Protein AF-A0A8D8D3J1-F1 (afdb_monomer_lite)

Foldseek 3Di:
DDDPDPVRVVLVVCLVVDDWDAAPVPRDTDSDPVVSVVCCVPPVVVPPDPVRQVVQWDADPVPRDTDGHDVRVVLVVCVVVVVFPAAAPDPPPRDGHSDPVVNVQVNCVVVVVAPDAAPPDRDGGNDPVVNVVCCCPPPPPDDPDPDDDD

Structure (mmCIF, N/CA/C/O backbone):
data_AF-A0A8D8D3J1-F1
#
_entry.id   AF-A0A8D8D3J1-F1
#
loop_
_atom_site.group_PDB
_atom_site.id
_atom_site.type_symbol
_atom_site.label_atom_id
_atom_site.label_alt_id
_atom_site.label_comp_id
_atom_site.label_asym_id
_atom_site.label_entity_id
_atom_site.label_seq_id
_atom_site.pdbx_PDB_ins_code
_atom_site.Cartn_x
_atom_site.Cartn_y
_atom_site.Cartn_z
_atom_site.occupancy
_atom_site.B_iso_or_equiv
_atom_site.auth_seq_id
_atom_site.auth_comp_id
_atom_site.auth_asym_id
_atom_site.auth_atom_id
_atom_site.pdbx_PDB_model_num
ATOM 1 N N . GLN A 1 1 ? 0.619 27.503 -5.430 1.00 55.12 1 GLN A N 1
ATOM 2 C CA . GLN A 1 1 ? -0.520 26.593 -5.711 1.00 55.12 1 GLN A CA 1
ATOM 3 C C . GLN A 1 1 ? -1.687 27.420 -6.242 1.00 55.12 1 GLN A C 1
ATOM 5 O O . GLN A 1 1 ? -1.947 28.472 -5.673 1.00 55.12 1 GLN A O 1
ATOM 10 N N . LEU A 1 2 ? -2.360 26.969 -7.309 1.00 59.22 2 LEU A N 1
ATOM 11 C CA . LEU A 1 2 ? -3.582 27.594 -7.842 1.00 59.22 2 LEU A CA 1
ATOM 12 C C . LEU A 1 2 ? -4.813 26.981 -7.153 1.00 59.22 2 LEU A C 1
ATOM 14 O O . LEU A 1 2 ? -4.929 25.757 -7.086 1.00 59.22 2 LEU A O 1
ATOM 18 N N . PHE A 1 3 ? -5.721 27.812 -6.633 1.00 76.25 3 PHE A N 1
ATOM 19 C CA . PHE A 1 3 ? -6.913 27.361 -5.905 1.00 76.25 3 PHE A CA 1
ATOM 20 C C . PHE A 1 3 ? -8.184 27.693 -6.678 1.00 76.25 3 PHE A C 1
ATOM 22 O O . PHE A 1 3 ? -8.379 28.824 -7.104 1.00 76.25 3 PHE A O 1
ATOM 29 N N . LYS A 1 4 ? -9.075 26.702 -6.802 1.00 78.06 4 LYS A N 1
ATOM 30 C CA . LYS A 1 4 ? -10.344 26.813 -7.542 1.00 78.06 4 LYS A CA 1
ATOM 31 C C . LYS A 1 4 ? -11.436 27.607 -6.809 1.00 78.06 4 LYS A C 1
ATOM 33 O O . LYS A 1 4 ? -12.504 27.814 -7.363 1.00 78.06 4 LYS A O 1
ATOM 38 N N . SER A 1 5 ? -11.213 27.997 -5.551 1.00 85.88 5 SER A N 1
ATOM 39 C CA . SER A 1 5 ? -12.142 28.849 -4.800 1.00 85.88 5 SER A CA 1
ATOM 40 C C . SER A 1 5 ? -11.437 29.595 -3.668 1.00 85.88 5 SER A C 1
ATOM 42 O O . SER A 1 5 ? -10.435 29.116 -3.124 1.00 85.88 5 SER A O 1
ATOM 44 N N . GLN A 1 6 ? -11.991 30.744 -3.270 1.00 77.31 6 GLN A N 1
ATOM 45 C CA . GLN A 1 6 ? -11.471 31.519 -2.140 1.00 77.31 6 GLN A CA 1
ATOM 46 C C . GLN A 1 6 ? -11.544 30.753 -0.812 1.00 77.31 6 GLN A C 1
ATOM 48 O O . GLN A 1 6 ? -10.614 30.844 -0.017 1.00 77.31 6 GLN A O 1
ATOM 53 N N . GLN A 1 7 ? -12.574 29.929 -0.585 1.00 80.94 7 GLN A N 1
ATOM 54 C CA . GLN A 1 7 ? -12.636 29.050 0.593 1.00 80.94 7 GLN A CA 1
ATOM 55 C C . GLN A 1 7 ? -11.488 28.033 0.621 1.00 80.94 7 GLN A C 1
ATOM 57 O O . GLN A 1 7 ? -10.907 27.783 1.675 1.00 80.94 7 GLN A O 1
ATOM 62 N N . ASN A 1 8 ? -11.116 27.469 -0.533 1.00 78.06 8 ASN A N 1
ATOM 63 C CA . ASN A 1 8 ? -9.993 26.538 -0.617 1.00 78.06 8 ASN A CA 1
ATOM 64 C C . ASN A 1 8 ? -8.653 27.226 -0.340 1.00 78.06 8 ASN A C 1
ATOM 66 O O . ASN A 1 8 ? -7.809 26.644 0.340 1.00 78.06 8 ASN A O 1
ATOM 70 N N . LEU A 1 9 ? -8.479 28.461 -0.817 1.00 77.38 9 LEU A N 1
ATOM 71 C CA . LEU A 1 9 ? -7.307 29.281 -0.512 1.00 77.38 9 LEU A CA 1
ATOM 72 C C . LEU A 1 9 ? -7.265 29.681 0.971 1.00 77.38 9 LEU A C 1
ATOM 74 O O . LEU A 1 9 ? -6.204 29.600 1.584 1.00 77.38 9 LEU A O 1
ATOM 78 N N . LYS A 1 10 ? -8.405 30.061 1.560 1.00 74.94 10 LYS A N 1
ATOM 79 C CA . LYS A 1 10 ? -8.519 30.406 2.985 1.00 74.94 10 LYS A CA 1
ATOM 80 C C . LYS A 1 10 ? -8.142 29.214 3.868 1.00 74.94 10 LYS A C 1
ATOM 82 O O . LYS A 1 10 ? -7.216 29.326 4.663 1.00 74.94 10 LYS A O 1
ATOM 87 N N . ARG A 1 11 ? -8.735 28.041 3.616 1.00 69.94 11 ARG A N 1
ATOM 88 C CA . ARG A 1 11 ? -8.377 26.779 4.286 1.00 69.94 11 ARG A CA 1
ATOM 89 C C . ARG A 1 11 ? -6.907 26.408 4.087 1.00 69.94 11 ARG A C 1
ATOM 91 O O . ARG A 1 11 ? -6.277 25.910 5.009 1.00 69.94 11 ARG A O 1
ATOM 98 N N . HIS A 1 12 ? -6.344 26.627 2.897 1.00 73.31 12 HIS A N 1
ATOM 99 C CA . HIS A 1 12 ? -4.920 26.383 2.653 1.00 73.31 12 HIS A CA 1
ATOM 100 C C . HIS A 1 12 ? -4.019 27.321 3.463 1.00 73.31 12 HIS A C 1
ATOM 102 O O . HIS A 1 12 ? -3.020 26.868 4.012 1.00 73.31 12 HIS A O 1
ATOM 108 N N . ARG A 1 13 ? -4.361 28.612 3.553 1.00 64.12 13 ARG A N 1
ATOM 109 C CA . ARG A 1 13 ? -3.614 29.594 4.353 1.00 64.12 13 ARG A CA 1
ATOM 110 C C . ARG A 1 13 ? -3.681 29.282 5.848 1.00 64.12 13 ARG A C 1
ATOM 112 O O . ARG A 1 13 ? -2.665 29.386 6.524 1.00 64.12 13 ARG A O 1
ATOM 119 N N . GLU A 1 14 ? -4.822 28.801 6.340 1.00 66.75 14 GLU A N 1
ATOM 120 C CA . GLU A 1 14 ? -4.980 28.339 7.728 1.00 66.75 14 GLU A CA 1
ATOM 121 C C . GLU A 1 14 ? -4.031 27.176 8.085 1.00 66.75 14 GLU A C 1
ATOM 123 O O . GLU A 1 14 ? -3.593 27.093 9.229 1.00 66.75 14 GLU A O 1
ATOM 128 N N . LEU A 1 15 ? -3.617 26.340 7.117 1.00 57.59 15 LEU A N 1
ATOM 129 C CA . LEU A 1 15 ? -2.607 25.284 7.337 1.00 57.59 15 LEU A CA 1
ATOM 130 C C . LEU A 1 15 ? -1.193 25.824 7.598 1.00 57.59 15 LEU A C 1
ATOM 132 O O . LEU A 1 15 ? -0.349 25.079 8.097 1.00 57.59 15 LEU A O 1
ATOM 136 N N . HIS A 1 16 ? -0.918 27.075 7.216 1.00 59.22 16 HIS A N 1
ATOM 137 C CA . HIS A 1 16 ? 0.362 27.747 7.469 1.00 59.22 16 HIS A CA 1
ATOM 138 C C . HIS A 1 16 ? 0.306 28.670 8.692 1.00 59.22 16 HIS A C 1
ATOM 140 O O . HIS A 1 16 ? 1.353 29.042 9.206 1.00 59.22 16 HIS A O 1
ATOM 146 N N . MET A 1 17 ? -0.896 29.034 9.159 1.00 62.47 17 MET A N 1
ATOM 147 C CA . MET A 1 17 ? -1.108 30.073 10.178 1.00 62.47 17 MET A CA 1
ATOM 148 C C . MET A 1 17 ? -1.724 29.572 11.500 1.00 62.47 17 MET A C 1
ATOM 150 O O . MET A 1 17 ? -1.804 30.355 12.441 1.00 62.47 17 MET A O 1
ATOM 154 N N . GLY A 1 18 ? -2.174 28.314 11.619 1.00 58.69 18 GLY A N 1
ATOM 155 C CA . GLY A 1 18 ? -3.008 27.890 12.756 1.00 58.69 18 GLY A CA 1
ATOM 156 C C . GLY A 1 18 ? -2.695 26.510 13.336 1.00 58.69 18 GLY A C 1
ATOM 157 O O . GLY A 1 18 ? -2.641 25.528 12.605 1.00 58.69 18 GLY A O 1
ATOM 158 N N . ARG A 1 19 ? -2.530 26.482 14.670 1.00 63.97 19 ARG A N 1
ATOM 159 C CA . ARG A 1 19 ? -2.452 25.343 15.614 1.00 63.97 19 ARG A CA 1
ATOM 160 C C . ARG A 1 19 ? -2.278 23.948 15.002 1.00 63.97 19 ARG A C 1
ATOM 162 O O . ARG A 1 19 ? -3.193 23.362 14.427 1.00 63.97 19 ARG A O 1
ATOM 169 N N . GLU A 1 20 ? -1.116 23.373 15.279 1.00 75.56 20 GLU A N 1
ATOM 170 C CA . GLU A 1 20 ? -0.835 21.965 15.043 1.00 75.56 20 GLU A CA 1
ATOM 171 C C . GLU A 1 20 ? -1.757 21.076 15.893 1.00 75.56 20 GLU A C 1
ATOM 173 O O . GLU A 1 20 ? -2.015 21.349 17.066 1.00 75.56 20 GLU A O 1
ATOM 178 N N . TYR A 1 21 ? -2.252 19.992 15.302 1.00 81.44 21 TYR A N 1
ATOM 179 C CA . TYR A 1 21 ? -3.023 18.980 16.012 1.00 81.44 21 TYR A CA 1
ATOM 180 C C . TYR A 1 21 ? -2.062 17.933 16.564 1.00 81.44 21 TYR A C 1
ATOM 182 O O . TYR A 1 21 ? -1.478 17.174 15.789 1.00 81.44 21 TYR A O 1
ATOM 190 N N . CYS A 1 22 ? -1.887 17.903 17.881 1.00 82.69 22 CYS A N 1
ATOM 191 C CA . CYS A 1 22 ? -0.997 16.961 18.550 1.00 82.69 22 CYS A CA 1
ATOM 192 C C . CYS A 1 22 ? -1.731 15.665 18.901 1.00 82.69 22 CYS A C 1
ATOM 194 O O . CYS A 1 22 ? -2.874 15.686 19.352 1.00 82.69 22 CYS A O 1
ATOM 196 N N . CYS A 1 23 ? -1.063 14.534 18.706 1.00 84.62 23 CYS A N 1
ATOM 197 C CA . CYS A 1 23 ? -1.497 13.264 19.263 1.00 84.62 23 CYS A CA 1
ATOM 198 C C . CYS A 1 23 ? -1.203 13.231 20.760 1.00 84.62 23 CYS A C 1
ATOM 200 O O . CYS A 1 23 ? -0.055 13.400 21.155 1.00 84.62 23 CYS A O 1
ATOM 202 N N . GLU A 1 24 ? -2.213 12.967 21.581 1.00 83.69 24 GLU A N 1
ATOM 203 C CA . GLU A 1 24 ? -2.063 12.894 23.040 1.00 83.69 24 GLU A CA 1
ATOM 204 C C . GLU A 1 24 ? -1.264 11.659 23.487 1.00 83.69 24 GLU A C 1
ATOM 206 O O . GLU A 1 24 ? -0.663 11.669 24.553 1.00 83.69 24 GLU A O 1
ATOM 211 N N . HIS A 1 25 ? -1.184 10.620 22.647 1.00 84.38 25 HIS A N 1
ATOM 212 C CA . HIS A 1 25 ? -0.466 9.381 22.969 1.00 84.38 25 HIS A CA 1
ATOM 213 C C . HIS A 1 25 ? 1.022 9.402 22.593 1.00 84.38 25 HIS A C 1
ATOM 215 O O . HIS A 1 25 ? 1.815 8.703 23.212 1.00 84.38 25 HIS A O 1
ATOM 221 N N . CYS A 1 26 ? 1.428 10.165 21.569 1.00 86.00 26 CYS A N 1
ATOM 222 C CA . CYS A 1 26 ? 2.829 10.186 21.113 1.00 86.00 26 CYS A CA 1
ATOM 223 C C . CYS A 1 26 ? 3.390 11.575 20.782 1.00 86.00 26 CYS A C 1
ATOM 225 O O . CYS A 1 26 ? 4.495 11.683 20.254 1.00 86.00 26 CYS A O 1
ATOM 227 N N . GLY A 1 27 ? 2.619 12.641 20.995 1.00 82.88 27 GLY A N 1
ATOM 228 C CA . GLY A 1 27 ? 3.032 14.022 20.736 1.00 82.88 27 GLY A CA 1
ATOM 229 C C . GLY A 1 27 ? 3.190 14.400 19.257 1.00 82.88 27 GLY A C 1
ATOM 230 O O . GLY A 1 27 ? 3.480 15.558 18.957 1.00 82.88 27 GLY A O 1
ATOM 231 N N . LYS A 1 28 ? 2.995 13.470 18.306 1.00 84.62 28 LYS A N 1
ATOM 232 C CA . LYS A 1 28 ? 3.133 13.763 16.868 1.00 84.62 28 LYS A CA 1
ATOM 233 C C . LYS A 1 28 ? 2.153 14.838 16.420 1.00 84.62 28 LYS A C 1
ATOM 235 O O . LYS A 1 28 ? 0.973 14.803 16.763 1.00 84.62 28 LYS A O 1
ATOM 240 N N . LYS A 1 29 ? 2.655 15.755 15.596 1.00 87.00 29 LYS A N 1
ATOM 241 C CA . LYS A 1 29 ? 1.934 16.940 15.143 1.00 87.00 29 LYS A CA 1
ATOM 242 C C . LYS A 1 29 ? 1.413 16.781 13.722 1.00 87.00 29 LYS A C 1
ATOM 244 O O . LYS A 1 29 ? 2.114 16.297 12.833 1.00 87.00 29 LYS A O 1
ATOM 249 N N . PHE A 1 30 ? 0.177 17.213 13.500 1.00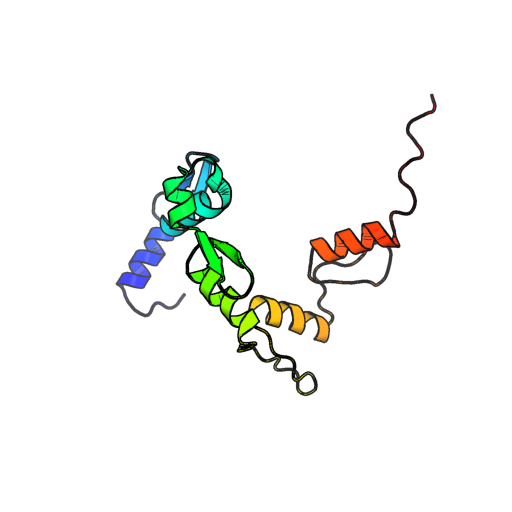 87.25 30 PHE A N 1
ATOM 250 C CA . PHE A 1 30 ? -0.513 17.106 12.222 1.00 87.25 30 PHE A CA 1
ATOM 251 C C . PHE A 1 30 ? -1.089 18.451 11.803 1.00 87.25 30 PHE A C 1
ATOM 253 O O . PHE A 1 30 ? -1.646 19.187 12.610 1.00 87.25 30 PHE A O 1
ATOM 260 N N . LYS A 1 31 ? -1.037 18.733 10.499 1.00 82.25 31 LYS A N 1
ATOM 261 C CA . LYS A 1 31 ? -1.602 19.963 9.920 1.00 82.25 31 LYS A CA 1
ATOM 262 C C . LYS A 1 31 ? -3.134 19.945 9.818 1.00 82.25 31 LYS A C 1
ATOM 264 O O . LYS A 1 31 ? -3.749 20.977 9.602 1.00 82.25 31 LYS A O 1
ATOM 269 N N . MET A 1 32 ? -3.769 18.772 9.934 1.00 83.00 32 MET A N 1
ATOM 270 C CA . MET A 1 32 ? -5.226 18.607 9.812 1.00 83.00 32 MET A CA 1
ATOM 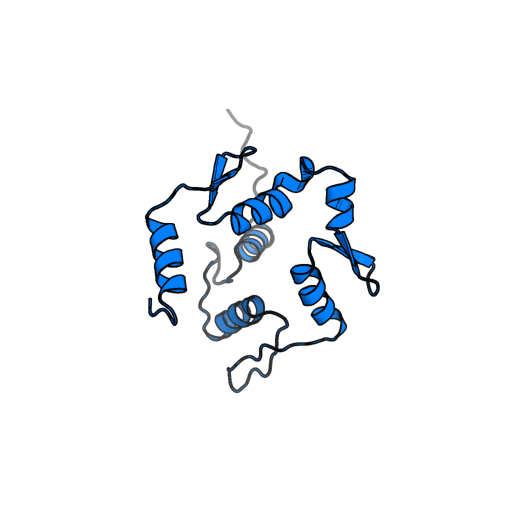271 C C . MET A 1 32 ? -5.762 17.623 10.860 1.00 83.00 32 MET A C 1
ATOM 273 O O . MET A 1 32 ? -5.166 16.563 11.064 1.00 83.00 32 MET A O 1
ATOM 277 N N . ARG A 1 33 ? -6.942 17.905 11.443 1.00 83.81 33 ARG A N 1
ATOM 278 C CA . ARG A 1 33 ? -7.632 16.992 12.389 1.00 83.81 33 ARG A CA 1
ATOM 279 C C . ARG A 1 33 ? -7.891 15.612 11.804 1.00 83.81 33 ARG A C 1
ATOM 281 O O . ARG A 1 33 ? -7.802 14.621 12.516 1.00 83.81 33 ARG A O 1
ATOM 288 N N . THR A 1 34 ? -8.233 15.540 10.521 1.00 85.12 34 THR A N 1
ATOM 289 C CA . THR A 1 34 ? -8.487 14.273 9.820 1.00 85.12 34 THR A CA 1
ATOM 290 C C . THR A 1 34 ? -7.251 13.381 9.808 1.00 85.12 34 THR A C 1
ATOM 292 O O . THR A 1 34 ? -7.368 12.172 9.991 1.00 85.12 34 THR A O 1
ATOM 295 N N . ASN A 1 35 ? -6.067 13.978 9.664 1.00 86.75 35 ASN A N 1
ATOM 296 C CA . ASN A 1 35 ? -4.805 13.248 9.661 1.00 86.75 35 ASN A CA 1
ATOM 297 C C . ASN A 1 35 ? -4.455 12.769 11.070 1.00 86.75 35 ASN A C 1
ATOM 299 O O . ASN A 1 35 ? -4.037 11.627 11.212 1.00 86.75 35 ASN A O 1
ATOM 303 N N . LEU A 1 36 ? -4.700 13.588 12.102 1.00 87.44 36 LEU A N 1
ATOM 304 C CA . LEU A 1 36 ? -4.559 13.153 13.494 1.00 87.44 36 LEU A CA 1
ATOM 305 C C . LEU A 1 36 ? -5.509 11.986 13.814 1.00 87.44 36 LEU A C 1
ATOM 307 O O . LEU A 1 36 ? -5.066 10.969 14.336 1.00 87.44 36 LEU A O 1
ATOM 311 N N . LYS A 1 37 ? -6.794 12.084 13.446 1.00 85.62 37 LYS A N 1
ATOM 312 C CA . LYS A 1 37 ? -7.765 10.992 13.638 1.00 85.62 37 LYS A CA 1
ATOM 313 C C . LYS A 1 37 ? -7.322 9.705 12.939 1.00 85.62 37 LYS A C 1
ATOM 315 O O . LYS A 1 37 ? -7.358 8.643 13.547 1.00 85.62 37 LYS A O 1
ATOM 320 N N . SER A 1 38 ? -6.878 9.800 11.683 1.00 85.69 38 SER A N 1
ATOM 321 C CA . SER A 1 38 ? -6.354 8.654 10.927 1.00 85.69 38 SER A CA 1
ATOM 322 C C . SER A 1 38 ? -5.082 8.083 11.564 1.00 85.69 38 SER A C 1
ATOM 324 O O . SER A 1 38 ? -4.927 6.868 11.651 1.00 85.69 38 SER A O 1
ATOM 326 N N . HIS A 1 39 ? -4.195 8.935 12.077 1.00 88.00 39 HIS A N 1
ATOM 327 C CA . HIS A 1 39 ? -3.013 8.502 12.810 1.00 88.00 39 HIS A CA 1
ATOM 328 C C . HIS A 1 39 ? -3.375 7.726 14.079 1.00 88.00 39 HIS A C 1
ATOM 330 O O . HIS A 1 39 ? -2.880 6.615 14.248 1.00 88.00 39 HIS A O 1
ATOM 336 N N . VAL A 1 40 ? -4.253 8.263 14.933 1.00 85.62 40 VAL A N 1
ATOM 337 C CA . VAL A 1 40 ? -4.692 7.571 16.155 1.00 85.62 40 VAL A CA 1
ATOM 338 C C . VAL A 1 40 ? -5.351 6.236 15.798 1.00 85.62 40 VAL A C 1
ATOM 340 O O . VAL A 1 40 ? -5.015 5.208 16.370 1.00 85.62 40 VAL A O 1
ATOM 343 N N . PHE A 1 41 ? -6.192 6.228 14.764 1.00 81.94 41 PHE A N 1
ATOM 344 C CA . PHE A 1 41 ? -6.857 5.032 14.246 1.00 81.94 41 PHE A CA 1
ATOM 345 C C . PHE A 1 41 ? -5.887 3.926 13.787 1.00 81.94 41 PHE A C 1
ATOM 347 O O . PHE A 1 41 ? -6.117 2.747 14.055 1.00 81.94 41 PHE A O 1
ATOM 354 N N . HIS A 1 42 ? -4.817 4.273 13.062 1.00 83.19 42 HIS A N 1
ATOM 355 C CA . HIS A 1 42 ? -3.900 3.281 12.485 1.00 83.19 42 HIS A CA 1
ATOM 356 C C . HIS A 1 42 ? -2.719 2.925 13.393 1.00 83.19 42 HIS A C 1
ATOM 358 O O . HIS A 1 42 ? -2.247 1.793 13.333 1.00 83.19 42 HIS A O 1
ATOM 364 N N . VAL A 1 43 ? -2.225 3.875 14.189 1.00 87.00 43 VAL A N 1
ATOM 365 C CA . VAL A 1 43 ? -0.993 3.735 14.984 1.00 87.00 43 VAL A CA 1
ATOM 366 C C . VAL A 1 43 ? -1.302 3.469 16.451 1.00 87.00 43 VAL A C 1
ATOM 368 O O . VAL A 1 43 ? -0.689 2.596 17.043 1.00 87.00 43 VAL A O 1
ATOM 371 N N . HIS A 1 44 ? -2.289 4.163 17.012 1.00 86.75 44 HIS A N 1
ATOM 372 C CA . HIS A 1 44 ? -2.690 4.061 18.420 1.00 86.75 44 HIS A CA 1
ATOM 373 C C . HIS A 1 44 ? -3.970 3.257 18.580 1.00 86.75 44 HIS A C 1
ATOM 375 O O . HIS A 1 44 ? -4.777 3.500 19.475 1.00 86.75 44 HIS A O 1
ATOM 381 N N . ALA A 1 45 ? -4.159 2.278 17.697 1.00 77.75 45 ALA A N 1
ATOM 382 C CA . ALA A 1 45 ? -5.347 1.460 17.737 1.00 77.75 45 ALA A CA 1
ATOM 383 C C . ALA A 1 45 ? -5.493 0.755 19.081 1.00 77.75 45 ALA A C 1
ATOM 385 O O . ALA A 1 45 ? -6.623 0.588 19.494 1.00 77.75 45 ALA A O 1
ATOM 386 N N . GLU A 1 46 ? -4.390 0.371 19.748 1.00 79.69 46 GLU A N 1
ATOM 387 C CA . GLU A 1 46 ? -4.334 -0.226 21.101 1.00 79.69 46 GLU A CA 1
ATOM 388 C C . GLU A 1 46 ? -5.146 0.520 22.148 1.00 79.69 46 GLU A C 1
ATOM 390 O O . GLU A 1 46 ? -5.854 -0.140 22.898 1.00 79.69 46 GLU A O 1
ATOM 395 N N . TYR A 1 47 ? -5.180 1.846 22.082 1.00 77.62 47 TYR A N 1
ATOM 396 C CA . TYR A 1 47 ? -5.943 2.686 22.998 1.00 77.62 47 TYR A CA 1
ATOM 397 C C . TYR A 1 47 ? -7.426 2.818 22.612 1.00 77.62 47 TYR A C 1
ATOM 399 O O . TYR A 1 47 ? -8.219 3.361 23.377 1.00 77.62 47 TYR A O 1
ATOM 407 N N . ALA A 1 48 ? -7.832 2.335 21.432 1.00 76.44 48 ALA A N 1
ATOM 408 C CA . ALA A 1 48 ? -9.231 2.313 21.025 1.00 76.44 48 ALA A CA 1
ATOM 409 C C . ALA A 1 48 ? -9.963 1.136 21.681 1.00 76.44 48 ALA A C 1
ATOM 411 O O . ALA A 1 48 ? -9.482 -0.004 21.649 1.00 76.44 48 ALA A O 1
ATOM 412 N N . SER A 1 49 ? -11.159 1.419 22.208 1.00 80.19 49 SER A N 1
ATOM 413 C CA . SER A 1 49 ? -12.040 0.403 22.780 1.00 80.19 49 SER A CA 1
ATOM 414 C C . SER A 1 49 ? -12.321 -0.721 21.783 1.00 80.19 49 SER A C 1
ATOM 416 O O . SER A 1 49 ? -12.272 -0.540 20.563 1.00 80.19 49 SER A O 1
ATOM 418 N N . GLU A 1 50 ? -12.645 -1.898 22.302 1.00 77.81 50 GLU A N 1
ATOM 419 C CA . GLU A 1 50 ? -12.916 -3.074 21.479 1.00 77.81 50 GLU A CA 1
ATOM 420 C C . GLU A 1 50 ? -14.098 -2.850 20.522 1.00 77.81 50 GLU A C 1
ATOM 422 O O . GLU A 1 50 ? -14.002 -3.153 19.333 1.00 77.81 50 GLU A O 1
ATOM 427 N N . ALA A 1 51 ? -15.146 -2.165 20.992 1.00 79.31 51 ALA A N 1
ATOM 428 C CA . ALA A 1 51 ? -16.258 -1.714 20.157 1.00 79.31 51 ALA A CA 1
ATOM 429 C C . ALA A 1 51 ? -15.802 -0.771 19.030 1.00 79.31 51 ALA A C 1
ATOM 431 O O . ALA A 1 51 ? -16.225 -0.918 17.881 1.00 79.31 51 ALA A O 1
ATOM 432 N N . ALA A 1 52 ? -14.895 0.169 19.323 1.00 76.12 52 ALA A N 1
ATOM 433 C CA . ALA A 1 52 ? -14.341 1.053 18.306 1.00 76.12 52 ALA A CA 1
ATOM 434 C C . ALA A 1 52 ? -13.497 0.274 17.287 1.00 76.12 52 ALA A C 1
ATOM 436 O O . ALA A 1 52 ? -13.625 0.516 16.092 1.00 76.12 52 ALA A O 1
ATOM 437 N N . ARG A 1 53 ? -12.685 -0.699 17.711 1.00 74.25 53 ARG A N 1
ATOM 438 C CA . ARG A 1 53 ? -11.919 -1.558 16.792 1.00 74.25 53 ARG A CA 1
ATOM 439 C C . ARG A 1 53 ? -12.811 -2.394 15.884 1.00 74.25 53 ARG A C 1
ATOM 441 O O . ARG A 1 53 ? -12.541 -2.466 14.685 1.00 74.25 53 ARG A O 1
ATOM 448 N N . ALA A 1 54 ? -13.854 -3.001 16.444 1.00 76.81 54 ALA A N 1
ATOM 449 C CA . ALA A 1 54 ? -14.805 -3.819 15.703 1.00 76.81 54 ALA A CA 1
ATOM 450 C C . ALA A 1 54 ? -15.571 -2.982 14.668 1.00 76.81 54 ALA A C 1
ATOM 452 O O . ALA A 1 54 ? -15.639 -3.364 13.505 1.00 76.81 54 ALA A O 1
ATOM 453 N N . ALA A 1 55 ? -16.031 -1.781 15.039 1.00 78.62 55 ALA A N 1
ATOM 454 C CA . ALA A 1 55 ? -16.731 -0.867 14.129 1.00 78.62 55 ALA A CA 1
ATOM 455 C C . ALA A 1 55 ? -15.881 -0.409 12.925 1.00 78.62 55 ALA A C 1
ATOM 457 O O . ALA A 1 55 ? -16.400 0.092 11.929 1.00 78.62 55 ALA A O 1
ATOM 458 N N . GLN A 1 56 ? -14.560 -0.543 13.017 1.00 76.38 56 GLN A N 1
ATOM 459 C CA . GLN A 1 56 ? -13.601 -0.076 12.017 1.00 76.38 56 GLN A CA 1
ATOM 460 C C . GLN A 1 56 ? -13.034 -1.215 11.162 1.00 76.38 56 GLN A C 1
ATOM 462 O O . GLN A 1 56 ? -12.401 -0.963 10.130 1.00 76.38 56 GLN A O 1
ATOM 467 N N . ALA A 1 57 ? -13.242 -2.452 11.605 1.00 86.69 57 ALA A N 1
ATOM 468 C CA . ALA A 1 57 ? -12.831 -3.677 10.954 1.00 86.69 57 ALA A CA 1
ATOM 469 C C . ALA A 1 57 ? -13.901 -4.119 9.951 1.00 86.69 57 ALA A C 1
ATOM 471 O O . ALA A 1 57 ? -15.048 -4.362 10.305 1.00 86.69 57 ALA A O 1
ATOM 472 N N . ILE A 1 58 ? -13.513 -4.239 8.686 1.00 92.12 58 ILE A N 1
ATOM 473 C CA . ILE A 1 58 ? -14.384 -4.704 7.611 1.00 92.12 58 ILE A CA 1
ATOM 474 C C . ILE A 1 58 ? -13.805 -6.026 7.095 1.00 92.12 58 ILE A C 1
ATOM 476 O O . ILE A 1 58 ? -12.726 -6.011 6.485 1.00 92.12 58 ILE A O 1
ATOM 480 N N . PRO A 1 59 ? -14.466 -7.166 7.355 1.00 93.12 59 PRO A N 1
ATOM 481 C CA . PRO A 1 59 ? -14.015 -8.457 6.863 1.00 93.12 59 PRO A CA 1
ATOM 482 C C . PRO A 1 59 ? -14.269 -8.578 5.359 1.00 93.12 59 PRO A C 1
ATOM 484 O O . PRO A 1 59 ? -15.333 -8.231 4.848 1.00 93.12 59 PRO A O 1
ATOM 487 N N . CYS A 1 60 ? -13.280 -9.088 4.633 1.00 95.50 60 CYS A N 1
ATOM 488 C CA . CYS A 1 60 ? -13.458 -9.531 3.262 1.00 95.50 60 CYS A CA 1
ATOM 489 C C . CYS A 1 60 ? -14.205 -10.859 3.251 1.00 95.50 60 CYS A C 1
ATOM 491 O O . CYS A 1 60 ? -13.707 -11.859 3.759 1.00 95.50 60 CYS A O 1
ATOM 493 N N . THR A 1 61 ? -15.364 -10.890 2.604 1.00 94.50 61 THR A N 1
ATOM 494 C CA . THR A 1 61 ? -16.156 -12.114 2.439 1.00 94.50 61 THR A CA 1
ATOM 495 C C . THR A 1 61 ? -15.521 -13.120 1.477 1.00 94.50 61 THR A C 1
ATOM 497 O O . THR A 1 61 ? -15.890 -14.285 1.498 1.00 94.50 61 THR A O 1
ATOM 500 N N . VAL A 1 62 ? -14.554 -12.697 0.653 1.00 95.56 62 VAL A N 1
ATOM 501 C CA . VAL A 1 62 ? -13.894 -13.560 -0.342 1.00 95.56 62 VAL A CA 1
ATOM 502 C C . VAL A 1 62 ? -12.702 -14.314 0.247 1.00 95.56 62 VAL A C 1
ATOM 504 O O . VAL A 1 62 ? -12.487 -15.472 -0.086 1.00 95.56 62 VAL A O 1
ATOM 507 N N . CYS A 1 63 ? -11.902 -13.673 1.106 1.00 95.44 63 CYS A N 1
ATOM 508 C CA . CYS A 1 63 ? -10.682 -14.279 1.660 1.00 95.44 63 CYS A CA 1
ATOM 509 C C . CYS A 1 63 ? -10.580 -14.237 3.189 1.00 95.44 63 CYS A C 1
ATOM 511 O O . CYS A 1 63 ? -9.533 -14.569 3.739 1.00 95.44 63 CYS A O 1
ATOM 513 N N . GLY A 1 64 ? -11.614 -13.763 3.886 1.00 92.44 64 GLY A N 1
ATOM 514 C CA . GLY A 1 64 ? -11.637 -13.643 5.348 1.00 92.44 64 GLY A CA 1
ATOM 515 C C . GLY A 1 64 ? -10.725 -12.552 5.918 1.00 92.44 64 GLY A C 1
ATOM 516 O O . GLY A 1 64 ? -10.743 -12.300 7.120 1.00 92.44 64 GLY A O 1
ATOM 517 N N . LYS A 1 65 ? -9.925 -11.869 5.088 1.00 93.56 65 LYS A N 1
ATOM 518 C CA . LYS A 1 65 ? -9.000 -10.834 5.557 1.00 93.56 65 LYS A CA 1
ATOM 519 C C . LYS A 1 65 ? -9.768 -9.645 6.127 1.00 93.56 65 LYS A C 1
ATOM 521 O O . LYS A 1 65 ? -10.615 -9.070 5.450 1.00 93.56 65 LYS A O 1
ATOM 526 N N . THR A 1 66 ? -9.405 -9.215 7.329 1.00 92.25 66 THR A N 1
ATOM 527 C CA . THR A 1 66 ? -10.001 -8.036 7.970 1.00 92.25 66 THR A CA 1
ATOM 528 C C . THR A 1 66 ? -9.209 -6.776 7.643 1.00 92.25 66 THR A C 1
ATOM 530 O O . THR A 1 66 ? -8.008 -6.688 7.909 1.00 92.25 66 THR A O 1
ATOM 533 N N . LEU A 1 67 ? -9.878 -5.787 7.052 1.00 91.12 67 LEU A N 1
ATOM 534 C CA . LEU A 1 67 ? -9.284 -4.513 6.651 1.00 91.12 67 LEU A CA 1
ATOM 535 C C . LEU A 1 67 ? -9.799 -3.403 7.560 1.00 91.12 67 LEU A C 1
ATOM 537 O O . LEU A 1 67 ? -10.973 -3.376 7.913 1.00 91.12 67 LEU A O 1
ATOM 541 N N . ARG A 1 68 ? -8.931 -2.456 7.923 1.00 87.75 68 ARG A N 1
ATOM 542 C CA . ARG A 1 68 ? -9.331 -1.314 8.750 1.00 87.75 68 ARG A CA 1
ATOM 543 C C . ARG A 1 68 ? -9.687 -0.115 7.889 1.00 87.75 68 ARG A C 1
ATOM 545 O O . ARG A 1 68 ? -8.822 0.463 7.230 1.00 87.75 68 ARG A O 1
ATOM 552 N N . GLY A 1 69 ? -10.955 0.271 7.940 1.00 85.19 69 GLY A N 1
ATOM 553 C CA . GLY A 1 69 ? -11.497 1.410 7.212 1.00 85.19 69 GLY A CA 1
ATOM 554 C C . GLY A 1 69 ? -11.974 1.082 5.794 1.00 85.19 69 GLY A C 1
ATOM 555 O O . GLY A 1 69 ? -11.470 0.198 5.098 1.00 85.19 69 GLY A O 1
ATOM 556 N N . THR A 1 70 ? -12.956 1.862 5.344 1.00 87.31 70 THR A N 1
ATOM 557 C CA . THR A 1 70 ? -13.681 1.653 4.081 1.00 87.31 70 THR A CA 1
ATOM 558 C C . THR A 1 70 ? -12.800 1.818 2.843 1.00 87.31 70 THR A C 1
ATOM 560 O O . THR A 1 70 ? -12.940 1.062 1.885 1.00 87.31 70 THR A O 1
ATOM 563 N N . SER A 1 71 ? -11.864 2.771 2.848 1.00 88.69 71 SER A N 1
ATOM 564 C CA . SER A 1 71 ? -10.947 2.999 1.722 1.00 88.69 71 SER A CA 1
ATOM 565 C C . SER A 1 71 ? -9.999 1.820 1.498 1.00 88.69 71 SER A C 1
ATOM 567 O O . SER A 1 71 ? -9.8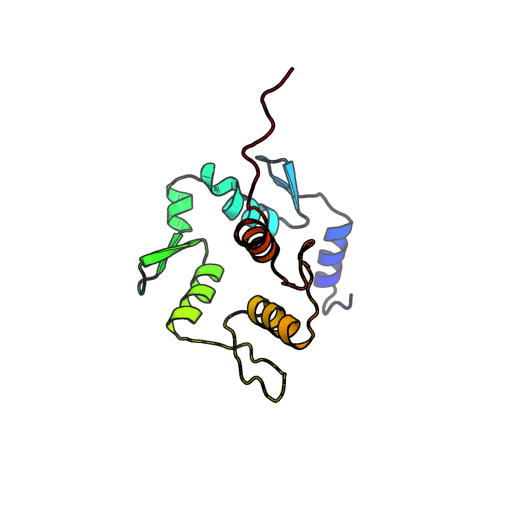13 1.395 0.357 1.00 88.69 71 SER A O 1
ATOM 569 N N . ALA A 1 72 ? -9.439 1.268 2.580 1.00 90.31 72 ALA A N 1
ATOM 570 C CA . ALA A 1 72 ? -8.561 0.103 2.516 1.00 90.31 72 ALA A CA 1
ATOM 571 C C . ALA A 1 72 ? -9.330 -1.132 2.033 1.00 90.31 72 ALA A C 1
ATOM 573 O O . ALA A 1 72 ? -8.853 -1.843 1.152 1.00 90.31 72 ALA A O 1
ATOM 574 N N . PHE A 1 73 ? -10.552 -1.332 2.536 1.00 93.44 73 PHE A N 1
ATOM 575 C CA . PHE A 1 73 ? -11.435 -2.400 2.075 1.00 93.44 73 PHE A CA 1
ATOM 576 C C . PHE A 1 73 ? -11.760 -2.285 0.577 1.00 93.44 73 PHE A C 1
ATOM 578 O O . PHE A 1 73 ? -11.542 -3.229 -0.177 1.00 93.44 73 PHE A O 1
ATOM 585 N N . LYS A 1 74 ? -12.197 -1.110 0.102 1.00 93.00 74 LYS A N 1
ATOM 586 C CA . LYS A 1 74 ? -12.497 -0.888 -1.325 1.00 93.00 74 LYS A CA 1
ATOM 587 C C . LYS A 1 74 ? -11.283 -1.119 -2.221 1.00 93.00 74 LYS A C 1
ATOM 589 O O . LYS A 1 74 ? -11.422 -1.681 -3.303 1.00 93.00 74 LYS A O 1
ATOM 594 N N . GLN A 1 75 ? -10.100 -0.676 -1.794 1.00 93.69 75 GLN A N 1
ATOM 595 C CA . GLN A 1 75 ? -8.862 -0.936 -2.526 1.00 93.69 75 GLN A CA 1
ATOM 596 C C . GLN A 1 75 ? -8.528 -2.430 -2.539 1.00 93.69 75 GLN A C 1
ATOM 598 O O . GLN A 1 75 ? -8.167 -2.950 -3.590 1.00 93.69 75 GLN A O 1
ATOM 603 N N . HIS A 1 76 ? -8.685 -3.117 -1.408 1.00 94.75 76 HIS A N 1
ATOM 604 C CA . HIS A 1 76 ? -8.473 -4.554 -1.308 1.00 94.75 76 HIS A CA 1
ATOM 605 C C . HIS A 1 76 ? -9.412 -5.338 -2.229 1.00 94.75 76 HIS A C 1
ATOM 607 O O . HIS A 1 76 ? -8.941 -6.200 -2.954 1.00 94.75 76 HIS A O 1
ATOM 613 N N . MET A 1 77 ? -10.700 -4.997 -2.315 1.00 96.06 77 MET A N 1
ATOM 614 C CA . MET A 1 77 ? 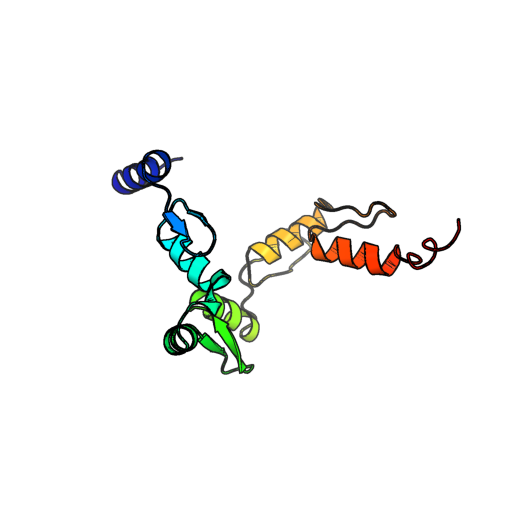-11.634 -5.717 -3.197 1.00 96.06 77 MET A CA 1
ATOM 615 C C . MET A 1 77 ? -11.227 -5.692 -4.680 1.00 96.06 77 MET A C 1
ATOM 617 O O . MET A 1 77 ? -11.558 -6.609 -5.431 1.00 96.06 77 MET A O 1
ATOM 621 N N . ARG A 1 78 ? -10.432 -4.705 -5.112 1.00 95.75 78 ARG A N 1
ATOM 622 C CA . ARG A 1 78 ? -9.867 -4.680 -6.472 1.00 95.75 78 ARG A CA 1
ATOM 623 C C . ARG A 1 78 ? -8.897 -5.830 -6.740 1.00 95.75 78 ARG A C 1
ATOM 625 O O . ARG A 1 78 ? -8.717 -6.186 -7.900 1.00 95.75 78 ARG A O 1
ATOM 632 N N . THR A 1 79 ? -8.288 -6.421 -5.707 1.00 95.31 79 THR A N 1
ATOM 633 C CA . THR A 1 79 ? -7.414 -7.595 -5.860 1.00 95.31 79 THR A CA 1
ATOM 634 C C . THR A 1 79 ? -8.197 -8.837 -6.247 1.00 95.31 79 THR A C 1
ATOM 636 O O . THR A 1 79 ? -7.687 -9.640 -7.017 1.00 95.31 79 THR A O 1
ATOM 639 N N . HIS A 1 80 ? -9.433 -8.974 -5.766 1.00 94.06 80 HIS A N 1
ATOM 640 C CA . HIS A 1 80 ? -10.305 -10.090 -6.132 1.00 94.06 80 HIS A CA 1
ATOM 641 C C . HIS A 1 80 ? -10.876 -9.924 -7.536 1.00 94.06 80 HIS A C 1
ATOM 643 O O . HIS A 1 80 ? -10.853 -10.859 -8.325 1.00 94.06 80 HIS A O 1
ATOM 649 N N . ASN A 1 81 ? -11.282 -8.706 -7.890 1.00 92.44 81 ASN A N 1
ATOM 650 C CA . ASN A 1 81 ? -11.861 -8.429 -9.207 1.00 92.44 81 ASN A CA 1
ATOM 651 C C . ASN A 1 81 ? -10.803 -8.241 -10.308 1.00 92.44 81 ASN A C 1
ATOM 653 O O . ASN A 1 81 ? -11.149 -7.896 -11.435 1.00 92.44 81 ASN A O 1
ATOM 657 N N . ASN A 1 82 ? -9.515 -8.389 -9.975 1.00 90.44 82 ASN A N 1
ATOM 658 C CA . ASN A 1 82 ? -8.381 -8.101 -10.855 1.00 90.44 82 ASN A CA 1
ATOM 659 C C . ASN A 1 82 ? -8.476 -6.714 -11.535 1.00 90.44 82 ASN A C 1
ATOM 661 O O . ASN A 1 82 ? -8.046 -6.517 -12.673 1.00 90.44 82 ASN A O 1
ATOM 665 N N . ASP A 1 83 ? -9.038 -5.735 -10.822 1.00 94.19 83 ASP A N 1
ATOM 666 C CA . ASP A 1 83 ? -9.324 -4.391 -11.322 1.00 94.19 83 ASP A CA 1
ATOM 667 C C . ASP A 1 83 ? -8.044 -3.538 -11.332 1.00 94.19 83 ASP A C 1
ATOM 669 O O . ASP A 1 83 ? -7.704 -2.824 -10.379 1.00 94.19 83 ASP A O 1
ATOM 673 N N . ARG A 1 84 ? -7.291 -3.659 -12.429 1.00 92.31 84 ARG A N 1
ATOM 674 C CA . ARG A 1 84 ? -5.972 -3.046 -12.636 1.00 92.31 84 ARG A CA 1
ATOM 675 C C . ARG A 1 84 ? -6.059 -1.762 -13.457 1.00 92.31 84 ARG A C 1
ATOM 677 O O . ARG A 1 84 ? -5.669 -1.711 -14.621 1.00 92.31 84 ARG A O 1
ATOM 684 N N . ARG A 1 85 ? -6.552 -0.696 -12.830 1.00 93.56 85 ARG A N 1
ATOM 685 C CA . ARG A 1 85 ? -6.808 0.601 -13.490 1.00 93.56 85 ARG A CA 1
ATOM 686 C C . ARG A 1 85 ? -5.554 1.350 -13.940 1.00 93.56 85 ARG A C 1
ATOM 688 O O . ARG A 1 85 ? -5.647 2.252 -14.768 1.00 93.56 85 ARG A O 1
ATOM 695 N N . TYR A 1 86 ? -4.393 1.031 -13.377 1.00 95.81 86 TYR A N 1
ATOM 696 C CA . TYR A 1 86 ? -3.173 1.804 -13.586 1.00 95.81 86 TYR A CA 1
ATOM 697 C C . TYR A 1 86 ? -2.253 1.089 -14.571 1.00 95.81 86 TYR A C 1
ATOM 699 O O . TYR A 1 86 ? -1.505 0.194 -14.185 1.00 95.81 86 TYR A O 1
ATOM 707 N N . LYS A 1 87 ? -2.312 1.483 -15.844 1.00 96.06 87 LYS A N 1
ATOM 708 C CA . LYS A 1 87 ? -1.504 0.894 -16.921 1.00 96.06 87 LYS A CA 1
ATOM 709 C C . LYS A 1 87 ? -0.114 1.525 -16.994 1.00 96.06 87 LYS A C 1
ATOM 711 O O . LYS A 1 87 ? 0.039 2.726 -16.772 1.00 96.06 87 LYS A O 1
ATOM 716 N N . CYS A 1 88 ? 0.888 0.712 -17.310 1.00 96.06 88 CYS A N 1
ATOM 717 C CA . CYS A 1 88 ? 2.231 1.172 -17.625 1.00 96.06 88 CYS A CA 1
ATOM 718 C C . CYS A 1 88 ? 2.253 1.824 -19.008 1.00 96.06 88 CYS A C 1
ATOM 720 O O . CYS A 1 88 ? 1.780 1.234 -19.975 1.00 96.06 88 CYS A O 1
ATOM 722 N N . SER A 1 89 ? 2.814 3.029 -19.091 1.00 93.94 89 SER A N 1
ATOM 723 C CA . SER A 1 89 ? 2.911 3.786 -20.343 1.00 93.94 89 SER A CA 1
ATOM 724 C C . SER A 1 89 ? 4.076 3.346 -21.239 1.00 93.94 89 SER A C 1
ATOM 726 O O . SER A 1 89 ? 4.197 3.855 -22.347 1.00 93.94 89 SER A O 1
ATOM 728 N N . PHE A 1 90 ? 4.946 2.436 -20.781 1.00 92.94 90 PHE A N 1
ATOM 729 C CA . PHE A 1 90 ? 6.064 1.948 -21.592 1.00 92.94 90 PHE A CA 1
ATOM 730 C C . PHE A 1 90 ? 5.548 1.065 -22.746 1.00 92.94 90 PHE A C 1
ATOM 732 O O . PHE A 1 90 ? 4.874 0.068 -22.460 1.00 92.94 90 PHE A O 1
ATOM 739 N N . PRO A 1 91 ? 5.882 1.381 -24.018 1.00 87.94 91 PRO A N 1
ATOM 740 C CA . PRO A 1 91 ? 5.246 0.796 -25.207 1.00 87.94 91 PRO A CA 1
ATOM 741 C C . PRO A 1 91 ? 5.284 -0.735 -25.297 1.00 87.94 91 PRO A C 1
ATOM 743 O O . PRO A 1 91 ? 4.357 -1.340 -25.819 1.00 87.94 91 PRO A O 1
ATOM 746 N N . SER A 1 92 ? 6.322 -1.374 -24.754 1.00 89.88 92 SER A N 1
ATOM 747 C CA . SER A 1 92 ? 6.513 -2.832 -24.786 1.00 89.88 92 SER A CA 1
ATOM 748 C C . SER A 1 92 ? 6.110 -3.549 -23.493 1.00 89.88 92 SER A C 1
ATOM 750 O O . SER A 1 92 ? 6.260 -4.763 -23.385 1.00 89.88 92 SER A O 1
ATOM 752 N N . CYS A 1 93 ? 5.626 -2.829 -22.476 1.00 93.69 93 CYS A N 1
ATOM 753 C CA . CYS A 1 93 ? 5.426 -3.425 -21.160 1.00 93.69 93 CYS A CA 1
ATOM 754 C C . CYS A 1 93 ? 4.045 -4.066 -20.980 1.00 93.69 93 CYS A C 1
ATOM 756 O O . CYS A 1 93 ? 3.948 -5.143 -20.394 1.00 93.69 93 CYS A O 1
ATOM 758 N N . GLY A 1 94 ? 2.972 -3.380 -21.389 1.00 91.88 94 GLY A N 1
ATOM 759 C CA . GLY A 1 94 ? 1.581 -3.846 -21.250 1.00 91.88 94 GLY A CA 1
ATOM 760 C C . GLY A 1 94 ? 1.079 -4.085 -19.810 1.00 91.88 94 GLY A C 1
ATOM 761 O O . GLY A 1 94 ? -0.106 -4.349 -19.601 1.00 91.88 94 GLY A O 1
ATOM 762 N N . LYS A 1 95 ? 1.943 -3.985 -18.788 1.00 94.56 95 LYS A N 1
ATOM 763 C CA . LYS A 1 95 ? 1.598 -4.290 -17.393 1.00 94.56 95 LYS A CA 1
ATOM 764 C C . LYS A 1 95 ? 0.627 -3.266 -16.819 1.00 94.56 95 LYS A C 1
ATOM 766 O O . LYS A 1 95 ? 0.727 -2.068 -17.071 1.00 94.56 95 LYS A O 1
ATOM 771 N N . SER A 1 96 ? -0.289 -3.756 -15.990 1.00 96.00 96 SER A N 1
ATOM 772 C CA . SER A 1 96 ? -1.288 -2.947 -15.292 1.00 96.00 96 SER A CA 1
ATOM 773 C C . SER A 1 96 ? -1.326 -3.295 -13.805 1.00 96.00 96 SER A C 1
ATOM 775 O O . SER A 1 96 ? -1.054 -4.435 -13.419 1.00 96.00 96 SER A O 1
ATOM 777 N N . PHE A 1 97 ? -1.680 -2.313 -12.978 1.00 95.06 97 PHE A N 1
ATOM 778 C CA . PHE A 1 97 ? -1.586 -2.362 -11.521 1.00 95.06 97 PHE A CA 1
ATOM 779 C C . PHE A 1 97 ? -2.877 -1.878 -10.857 1.00 95.06 97 PHE A C 1
ATOM 781 O O . PHE A 1 97 ? -3.641 -1.095 -11.425 1.00 95.06 97 PHE A O 1
ATOM 788 N N . ILE A 1 98 ? -3.107 -2.341 -9.627 1.00 94.81 98 ILE A N 1
ATOM 789 C CA . ILE A 1 98 ? -4.293 -2.007 -8.821 1.00 94.81 98 ILE A CA 1
ATOM 790 C C . ILE A 1 98 ? -4.152 -0.639 -8.150 1.00 94.81 98 ILE A C 1
ATOM 792 O O . ILE A 1 98 ? -5.153 0.053 -7.945 1.00 94.81 98 ILE A O 1
ATOM 796 N N . THR A 1 99 ? -2.924 -0.227 -7.819 1.00 93.12 99 THR A N 1
ATOM 797 C CA . THR A 1 99 ? -2.644 1.063 -7.181 1.00 93.12 99 THR A CA 1
ATOM 798 C C . THR A 1 99 ? -1.652 1.898 -7.991 1.00 93.12 99 THR A C 1
ATOM 800 O O . THR A 1 99 ? -0.821 1.381 -8.740 1.00 93.12 99 THR A O 1
ATOM 803 N N . ARG A 1 100 ? -1.724 3.225 -7.823 1.00 92.62 100 ARG A N 1
ATOM 804 C CA . ARG A 1 100 ? -0.782 4.166 -8.446 1.00 92.62 100 ARG A CA 1
ATOM 805 C C . ARG A 1 100 ? 0.640 4.001 -7.903 1.00 92.62 100 ARG A C 1
ATOM 807 O O . ARG A 1 100 ? 1.585 4.193 -8.658 1.00 92.62 100 ARG A O 1
ATOM 814 N N . GLY A 1 101 ? 0.777 3.654 -6.621 1.00 90.12 101 GLY A N 1
ATOM 815 C CA . GLY A 1 101 ? 2.071 3.395 -5.990 1.00 90.12 101 GLY A CA 1
ATOM 816 C C . GLY A 1 101 ? 2.780 2.209 -6.638 1.00 90.12 101 GLY A C 1
ATOM 817 O O . GLY A 1 101 ? 3.936 2.339 -7.024 1.00 90.12 101 GLY A O 1
ATOM 818 N N . ASP A 1 102 ? 2.059 1.107 -6.861 1.00 90.94 102 ASP A N 1
ATOM 819 C CA . ASP A 1 102 ? 2.609 -0.081 -7.528 1.00 90.94 102 ASP A CA 1
ATOM 820 C C . ASP A 1 102 ? 3.031 0.216 -8.970 1.00 90.94 102 ASP A C 1
ATOM 822 O O . ASP A 1 102 ? 4.107 -0.198 -9.392 1.00 90.94 102 ASP A O 1
ATOM 826 N N . LEU A 1 103 ? 2.228 0.990 -9.712 1.00 93.62 103 LEU A N 1
ATOM 827 C CA . LEU A 1 103 ? 2.608 1.447 -11.050 1.00 93.62 103 LEU A CA 1
ATOM 828 C C . LEU A 1 103 ? 3.881 2.304 -11.015 1.00 93.62 103 LEU A C 1
ATOM 830 O O . LEU A 1 103 ? 4.779 2.087 -11.821 1.00 93.62 103 LEU A O 1
ATOM 834 N N . ASN A 1 104 ? 3.966 3.279 -10.107 1.00 90.25 104 ASN A N 1
ATOM 835 C CA . ASN A 1 104 ? 5.141 4.147 -10.003 1.00 90.25 104 ASN A CA 1
ATOM 836 C C . ASN A 1 104 ? 6.401 3.337 -9.680 1.00 90.25 104 ASN A C 1
ATOM 838 O O . ASN A 1 104 ? 7.448 3.531 -10.290 1.00 90.25 104 ASN A O 1
ATOM 842 N N . ASN A 1 105 ? 6.264 2.397 -8.750 1.00 86.88 105 ASN A N 1
ATOM 843 C CA . ASN A 1 105 ? 7.314 1.466 -8.378 1.00 86.88 105 ASN A CA 1
ATOM 844 C C . ASN A 1 105 ? 7.764 0.620 -9.578 1.00 86.88 105 ASN A C 1
ATOM 846 O O . ASN A 1 105 ? 8.951 0.480 -9.850 1.00 86.88 105 ASN A O 1
ATOM 850 N N . HIS A 1 106 ? 6.816 0.098 -10.348 1.00 89.94 106 HIS A N 1
ATOM 851 C CA . HIS A 1 106 ? 7.127 -0.639 -11.562 1.00 89.94 106 HIS A CA 1
ATOM 852 C C . HIS A 1 106 ? 7.824 0.222 -12.626 1.00 89.94 106 HIS A C 1
ATOM 854 O O . HIS A 1 106 ? 8.776 -0.232 -13.247 1.00 89.94 106 HIS A O 1
ATOM 860 N N . VAL A 1 107 ? 7.382 1.461 -12.844 1.00 89.06 107 VAL A N 1
ATOM 861 C CA . VAL A 1 107 ? 7.978 2.351 -13.854 1.00 89.06 107 VAL A CA 1
ATOM 862 C C . VAL A 1 107 ? 9.469 2.588 -13.596 1.00 89.06 107 VAL A C 1
ATOM 864 O O . VAL A 1 107 ? 10.253 2.608 -14.542 1.00 89.06 107 VAL A O 1
ATOM 867 N N . GLN A 1 108 ? 9.883 2.667 -12.331 1.00 85.81 108 GLN A N 1
ATOM 868 C CA . GLN A 1 108 ? 11.291 2.833 -11.960 1.00 85.81 108 GLN A CA 1
ATOM 869 C C . GLN A 1 108 ? 12.178 1.644 -12.366 1.00 85.81 108 GLN A C 1
ATOM 871 O O . GLN A 1 108 ? 13.381 1.820 -12.552 1.00 85.81 108 GLN A O 1
ATOM 876 N N . SER A 1 109 ? 11.615 0.443 -12.567 1.00 82.75 109 SER A N 1
ATOM 877 C CA . SER A 1 109 ? 12.400 -0.691 -13.074 1.00 82.75 109 SER A CA 1
ATOM 878 C C . SER A 1 109 ? 12.768 -0.542 -14.549 1.00 82.75 109 SER A C 1
ATOM 880 O O . SER A 1 109 ? 13.768 -1.106 -14.976 1.00 82.75 109 SER A O 1
ATOM 882 N N . HIS A 1 110 ? 11.984 0.205 -15.334 1.00 86.12 110 HIS A N 1
ATOM 883 C CA . HIS A 1 110 ? 12.317 0.478 -16.738 1.00 86.12 110 HIS A CA 1
ATOM 884 C C . HIS A 1 110 ? 13.458 1.479 -16.861 1.00 86.12 110 HIS A C 1
ATOM 886 O O . HIS A 1 110 ? 14.332 1.323 -17.706 1.00 86.12 110 HIS A O 1
ATOM 892 N N . THR A 1 111 ? 13.475 2.489 -15.993 1.00 83.88 111 THR A N 1
ATOM 893 C CA . THR A 1 111 ? 14.503 3.535 -16.003 1.00 83.88 111 THR A CA 1
ATOM 894 C C . THR A 1 111 ? 15.783 3.129 -15.273 1.00 83.88 111 THR A C 1
ATOM 896 O O . THR A 1 111 ? 16.759 3.869 -15.330 1.00 83.88 111 THR A O 1
ATOM 899 N N . LYS A 1 112 ? 15.788 1.979 -14.572 1.00 80.75 112 LYS A N 1
ATOM 900 C CA . LYS A 1 112 ? 16.850 1.568 -13.630 1.00 80.75 112 LYS A CA 1
ATOM 901 C C . LYS A 1 112 ? 17.159 2.653 -12.581 1.00 80.75 112 LYS A C 1
ATOM 903 O O . LYS A 1 112 ? 18.266 2.725 -12.048 1.00 80.75 112 LYS A O 1
ATOM 908 N N . ASP A 1 113 ? 16.165 3.487 -12.267 1.00 82.62 113 ASP A N 1
ATOM 909 C CA . ASP A 1 113 ? 16.264 4.561 -11.275 1.00 82.62 113 ASP A CA 1
ATOM 910 C C . ASP A 1 113 ? 16.041 3.980 -9.872 1.00 82.62 113 ASP A C 1
ATOM 912 O O . ASP A 1 113 ? 14.962 4.057 -9.279 1.00 82.62 113 ASP A O 1
ATOM 916 N N . TYR A 1 114 ? 17.055 3.280 -9.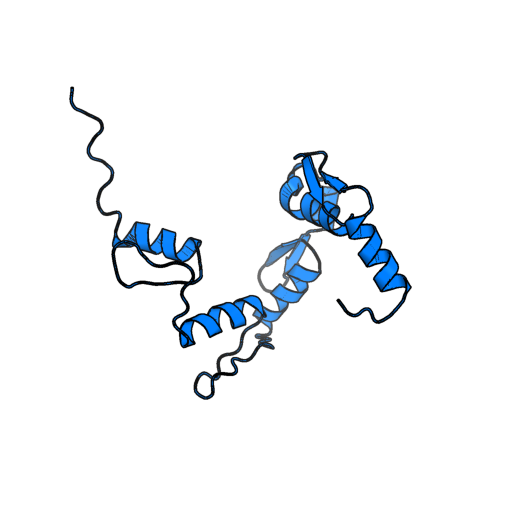368 1.00 85.00 114 TYR A N 1
ATOM 917 C CA . TYR A 1 114 ? 16.990 2.622 -8.069 1.00 85.00 114 TYR A CA 1
ATOM 918 C C . TYR A 1 114 ? 17.259 3.611 -6.936 1.00 85.00 114 TYR A C 1
ATOM 920 O O . TYR A 1 114 ? 18.350 4.170 -6.830 1.00 85.00 114 TYR A O 1
ATOM 928 N N . LYS A 1 115 ? 16.286 3.759 -6.030 1.00 85.56 115 LYS A N 1
ATOM 929 C CA . LYS A 1 115 ? 16.453 4.557 -4.802 1.00 85.56 115 LYS A CA 1
ATOM 930 C C . LYS A 1 115 ? 17.446 3.949 -3.818 1.00 85.56 115 LYS A C 1
ATOM 932 O O . LYS A 1 115 ? 18.035 4.673 -3.022 1.00 85.56 115 LYS A O 1
ATOM 937 N N . TYR A 1 116 ? 17.587 2.630 -3.836 1.00 90.25 116 TYR A N 1
ATOM 938 C CA . TYR A 1 116 ? 18.446 1.885 -2.934 1.00 90.25 116 TYR A CA 1
ATOM 939 C C . TYR A 1 116 ? 19.330 0.949 -3.748 1.00 90.25 116 TYR A C 1
ATOM 941 O O . TYR A 1 116 ? 18.835 0.114 -4.502 1.00 90.25 116 TYR A O 1
ATOM 949 N N . LYS A 1 117 ? 20.640 1.088 -3.589 1.00 91.81 117 LYS A N 1
ATOM 950 C CA . LYS A 1 117 ? 21.632 0.234 -4.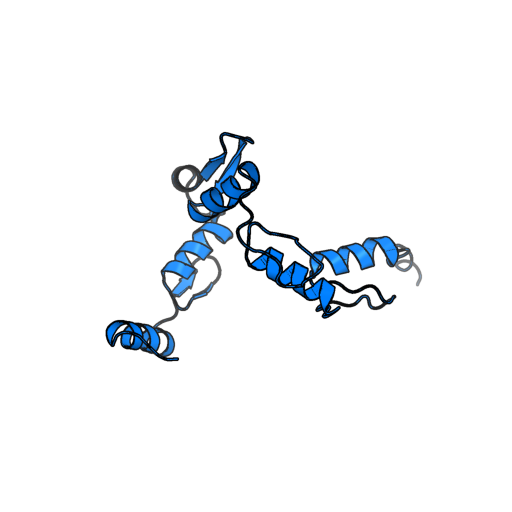238 1.00 91.81 117 LYS A CA 1
ATOM 951 C C . LYS A 1 117 ? 22.325 -0.599 -3.175 1.00 91.81 117 LYS A C 1
ATOM 953 O O . LYS A 1 117 ? 22.547 -0.104 -2.069 1.00 91.81 117 LYS A O 1
ATOM 958 N N . CYS A 1 118 ? 22.616 -1.845 -3.512 1.00 92.06 118 CYS A N 1
ATOM 959 C CA . CYS A 1 118 ? 23.415 -2.710 -2.668 1.00 92.06 118 CYS A CA 1
ATOM 960 C C . CYS A 1 118 ? 24.820 -2.132 -2.575 1.00 92.06 118 CYS A C 1
ATOM 962 O O . CYS A 1 118 ? 25.355 -1.608 -3.551 1.00 92.06 118 CYS A O 1
ATOM 964 N N . LYS A 1 119 ? 25.409 -2.208 -1.385 1.00 90.94 119 LYS A N 1
ATOM 965 C CA . LYS A 1 119 ? 26.787 -1.755 -1.175 1.00 90.94 119 LYS A CA 1
ATOM 966 C C . LYS A 1 119 ? 27.829 -2.764 -1.657 1.00 90.94 119 LYS A C 1
ATOM 968 O O . LYS A 1 119 ? 28.985 -2.394 -1.807 1.00 90.94 119 LYS A O 1
ATOM 973 N N . PHE A 1 120 ? 27.423 -4.014 -1.867 1.00 90.06 120 PHE A N 1
ATOM 974 C CA . PHE A 1 120 ? 28.320 -5.142 -2.124 1.00 90.06 120 PHE A CA 1
ATOM 975 C C . PHE A 1 120 ? 28.219 -5.691 -3.556 1.00 90.06 120 PHE A C 1
ATOM 977 O O . PHE A 1 120 ? 29.072 -6.468 -3.970 1.00 90.06 120 PHE A O 1
ATOM 984 N N . CYS A 1 121 ? 27.195 -5.310 -4.327 1.00 91.12 121 CYS A N 1
ATOM 985 C CA . CYS A 1 121 ? 27.040 -5.704 -5.730 1.00 91.12 121 CYS A CA 1
ATOM 986 C C . CYS A 1 121 ? 26.170 -4.704 -6.510 1.00 91.12 121 CYS A C 1
ATOM 988 O O . CYS A 1 121 ? 25.589 -3.788 -5.931 1.00 91.12 121 CYS A O 1
ATOM 990 N N . ASP A 1 122 ? 26.005 -4.922 -7.817 1.00 87.75 122 ASP A N 1
ATOM 991 C CA . ASP A 1 122 ? 25.225 -4.041 -8.703 1.00 87.75 122 ASP A CA 1
ATOM 992 C C . ASP A 1 122 ? 23.698 -4.143 -8.530 1.00 87.75 122 ASP A C 1
ATOM 994 O O . ASP A 1 122 ? 22.927 -3.516 -9.266 1.00 87.75 122 ASP A O 1
ATOM 998 N N . TYR A 1 123 ? 23.221 -4.928 -7.558 1.00 86.00 123 TYR A N 1
ATOM 999 C CA . TYR A 1 123 ? 21.794 -5.042 -7.288 1.00 86.00 123 TYR A CA 1
ATOM 1000 C C . TYR A 1 123 ? 21.222 -3.708 -6.798 1.00 86.00 123 TYR A C 1
ATOM 1002 O O . TYR A 1 123 ? 21.690 -3.112 -5.828 1.00 86.00 123 TYR A O 1
ATOM 1010 N N . GLY A 1 124 ? 20.146 -3.256 -7.436 1.00 88.25 124 GLY A N 1
ATOM 1011 C CA . GLY A 1 124 ? 19.421 -2.056 -7.051 1.00 88.25 124 GLY A CA 1
ATOM 1012 C C . GLY A 1 124 ? 17.923 -2.304 -6.988 1.00 88.25 124 GLY A C 1
ATOM 1013 O O . GLY A 1 124 ? 17.352 -3.086 -7.744 1.00 88.25 124 GLY A O 1
ATOM 1014 N N . THR A 1 125 ? 17.269 -1.630 -6.052 1.00 86.38 125 THR A N 1
ATOM 1015 C CA . THR A 1 125 ? 15.825 -1.681 -5.878 1.00 86.38 125 THR A CA 1
ATOM 1016 C C . THR A 1 125 ? 15.301 -0.350 -5.359 1.00 86.38 125 THR A C 1
ATOM 1018 O O . THR A 1 125 ? 16.017 0.538 -4.911 1.00 86.38 125 THR A O 1
ATOM 1021 N N . ILE A 1 126 ? 13.996 -0.185 -5.429 1.00 84.69 126 ILE A N 1
ATOM 1022 C CA . ILE A 1 126 ? 13.288 1.031 -5.024 1.00 84.69 126 ILE A CA 1
ATOM 1023 C C . ILE A 1 126 ? 12.668 0.901 -3.630 1.00 84.69 126 ILE A C 1
ATOM 1025 O O . ILE A 1 126 ? 12.163 1.872 -3.068 1.00 84.69 126 ILE A O 1
ATOM 1029 N N . SER A 1 127 ? 12.702 -0.310 -3.069 1.00 85.94 127 SER A N 1
ATOM 1030 C CA . SER A 1 127 ? 12.120 -0.666 -1.781 1.00 85.94 127 SER A CA 1
ATOM 1031 C C . SER A 1 127 ? 13.219 -0.873 -0.747 1.00 85.94 127 SER A C 1
ATOM 1033 O O . SER A 1 127 ? 14.045 -1.778 -0.875 1.00 85.94 127 SER A O 1
ATOM 1035 N N . ARG A 1 128 ? 13.174 -0.087 0.336 1.00 89.69 128 ARG A N 1
ATOM 1036 C CA . ARG A 1 128 ? 14.116 -0.228 1.455 1.00 89.69 128 ARG A CA 1
ATOM 1037 C C . ARG A 1 128 ? 14.070 -1.626 2.076 1.00 89.69 128 ARG A C 1
ATOM 1039 O O . ARG A 1 128 ? 15.097 -2.184 2.426 1.00 89.69 128 ARG A O 1
ATOM 1046 N N . LYS A 1 129 ? 12.879 -2.214 2.205 1.00 90.88 129 LYS A N 1
ATOM 1047 C CA . LYS A 1 129 ? 12.738 -3.570 2.753 1.00 90.88 129 LYS A CA 1
ATOM 1048 C C . LYS A 1 129 ? 13.430 -4.599 1.858 1.00 90.88 129 LYS A C 1
ATOM 1050 O O . LYS A 1 129 ? 14.086 -5.499 2.363 1.00 90.88 129 LYS A O 1
ATOM 1055 N N . THR A 1 130 ? 13.285 -4.452 0.545 1.00 90.62 130 THR A N 1
ATOM 1056 C CA . THR A 1 130 ? 13.839 -5.393 -0.430 1.00 90.62 130 THR A CA 1
ATOM 1057 C C . THR A 1 130 ? 15.360 -5.322 -0.465 1.00 90.62 130 THR A C 1
ATOM 1059 O O . THR A 1 130 ? 15.987 -6.373 -0.502 1.00 90.62 130 THR A O 1
ATOM 1062 N N . ILE A 1 131 ? 15.956 -4.122 -0.378 1.00 93.00 131 ILE A N 1
ATOM 1063 C CA . ILE A 1 131 ? 17.421 -4.020 -0.333 1.00 93.00 131 ILE A CA 1
ATOM 1064 C C . ILE A 1 131 ? 17.986 -4.633 0.948 1.00 93.00 131 ILE A C 1
ATOM 1066 O O . ILE A 1 131 ? 18.929 -5.403 0.874 1.00 93.00 131 ILE A O 1
ATOM 1070 N N . LEU A 1 132 ? 17.347 -4.388 2.098 1.00 93.38 132 LEU A N 1
ATOM 1071 C CA . LEU A 1 132 ? 17.783 -4.957 3.375 1.00 93.38 132 LEU A CA 1
ATOM 1072 C C . LEU A 1 132 ? 17.683 -6.486 3.371 1.00 93.38 132 LEU A C 1
ATOM 1074 O O . LEU A 1 132 ? 18.561 -7.169 3.879 1.00 93.38 132 LEU A O 1
ATOM 1078 N N . GLN A 1 133 ? 16.619 -7.035 2.779 1.00 92.88 133 GLN A N 1
ATOM 1079 C CA . GLN A 1 133 ? 16.468 -8.482 2.622 1.00 92.88 133 GLN A CA 1
ATOM 1080 C C . GLN A 1 133 ? 17.501 -9.075 1.661 1.00 92.88 133 GLN A C 1
ATOM 1082 O O . GLN A 1 133 ? 17.984 -10.170 1.920 1.00 92.88 133 GLN A O 1
ATOM 1087 N N . HIS A 1 134 ? 17.831 -8.373 0.575 1.00 91.88 134 HIS A N 1
ATOM 1088 C CA . HIS A 1 134 ? 18.893 -8.776 -0.345 1.00 91.88 134 HIS A CA 1
ATOM 1089 C C . HIS A 1 134 ? 20.257 -8.777 0.357 1.00 91.88 134 HIS A C 1
ATOM 1091 O O . HIS A 1 134 ? 20.931 -9.799 0.367 1.00 91.88 134 HIS A O 1
ATOM 1097 N N . GLU A 1 135 ? 20.626 -7.675 1.014 1.00 93.00 135 GLU A N 1
ATOM 1098 C CA . GLU A 1 135 ? 21.883 -7.567 1.764 1.00 93.00 135 GLU A CA 1
ATOM 1099 C C . GLU A 1 135 ? 21.991 -8.653 2.841 1.00 93.00 135 GLU A C 1
ATOM 1101 O O . GLU A 1 135 ? 23.037 -9.278 2.986 1.00 93.00 135 GLU A O 1
ATOM 1106 N N . GLN A 1 136 ? 20.891 -8.950 3.536 1.00 91.56 136 GLN A N 1
ATOM 1107 C CA . GLN A 1 136 ? 20.855 -9.997 4.554 1.00 91.56 136 GLN A CA 1
ATOM 1108 C C . GLN A 1 136 ? 21.016 -11.417 3.993 1.00 91.56 136 GLN A C 1
ATOM 1110 O O . GLN A 1 136 ? 21.585 -12.265 4.670 1.00 91.56 136 GLN A O 1
ATOM 1115 N N . ARG A 1 137 ? 20.460 -11.716 2.819 1.00 92.25 137 ARG A N 1
ATOM 1116 C CA . ARG A 1 137 ? 20.469 -13.081 2.264 1.00 92.25 137 ARG A CA 1
ATOM 1117 C C . ARG A 1 137 ? 21.734 -13.384 1.484 1.00 92.25 137 ARG A C 1
ATOM 1119 O O . ARG A 1 137 ? 22.264 -14.479 1.588 1.00 92.25 137 ARG A O 1
ATOM 1126 N N . GLU A 1 138 ? 22.205 -12.403 0.726 1.00 90.38 138 GLU A N 1
ATOM 1127 C CA . GLU A 1 138 ? 23.290 -12.606 -0.227 1.00 90.38 138 GLU A CA 1
ATOM 1128 C C . GLU A 1 138 ? 24.649 -12.209 0.369 1.00 90.38 138 GLU A C 1
ATOM 1130 O O . GLU A 1 138 ? 25.657 -12.840 0.068 1.00 90.38 138 GLU A O 1
ATOM 1135 N N . HIS A 1 139 ? 24.688 -11.208 1.262 1.00 87.75 139 HIS A N 1
ATOM 1136 C CA . HIS A 1 139 ? 25.947 -10.605 1.736 1.00 87.75 139 HIS A CA 1
ATOM 1137 C C . HIS A 1 139 ? 26.205 -10.766 3.238 1.00 87.75 139 HIS A C 1
ATOM 1139 O O . HIS A 1 139 ? 27.334 -10.577 3.683 1.00 87.75 139 HIS A O 1
ATOM 1145 N N . ASN A 1 140 ? 25.207 -11.151 4.039 1.00 76.00 140 ASN A N 1
ATOM 1146 C CA . ASN A 1 140 ? 25.396 -11.403 5.471 1.00 76.00 140 ASN A CA 1
ATOM 1147 C C . ASN A 1 140 ? 25.761 -12.873 5.745 1.00 76.00 140 ASN A C 1
ATOM 1149 O O . ASN A 1 140 ? 25.039 -13.586 6.439 1.00 76.00 140 ASN A O 1
ATOM 1153 N N . HIS A 1 141 ? 26.886 -13.316 5.175 1.00 64.56 141 HIS A N 1
ATOM 1154 C CA . HIS A 1 141 ? 27.410 -14.674 5.355 1.00 64.56 141 HIS A CA 1
ATOM 1155 C C . HIS A 1 141 ? 28.320 -14.852 6.581 1.00 64.56 141 HIS A C 1
ATOM 1157 O O . HIS A 1 141 ? 28.810 -15.954 6.773 1.00 64.56 141 HIS A O 1
ATOM 1163 N N . ASN A 1 142 ? 28.533 -13.840 7.433 1.00 58.41 142 ASN A N 1
ATOM 1164 C CA . ASN A 1 142 ? 29.149 -14.027 8.755 1.00 58.41 142 ASN A CA 1
ATOM 1165 C C . ASN A 1 142 ? 29.012 -12.772 9.632 1.00 58.41 142 ASN A C 1
ATOM 1167 O O . ASN A 1 142 ? 29.668 -11.759 9.401 1.00 58.41 142 ASN A O 1
ATOM 1171 N N . ARG A 1 143 ? 28.208 -12.867 10.695 1.00 54.75 143 ARG A N 1
ATOM 1172 C CA . ARG A 1 143 ? 28.337 -12.019 11.891 1.00 54.75 143 ARG A CA 1
ATOM 1173 C C . ARG A 1 143 ? 27.961 -12.830 13.138 1.00 54.75 143 ARG A C 1
ATOM 1175 O O . ARG A 1 143 ? 27.005 -12.503 13.830 1.00 54.75 143 ARG A O 1
ATOM 1182 N N . LEU A 1 144 ? 28.684 -13.930 13.364 1.00 44.16 144 LEU A N 1
ATOM 1183 C CA . LEU A 1 144 ? 28.731 -14.683 14.631 1.00 44.16 144 LEU A CA 1
ATOM 1184 C C . LEU A 1 144 ? 30.161 -15.166 14.959 1.00 44.16 144 LEU A C 1
ATOM 1186 O O . LEU A 1 144 ? 30.353 -16.218 15.555 1.00 44.16 144 LEU A O 1
ATOM 1190 N N . ALA A 1 145 ? 31.175 -14.390 14.592 1.00 46.00 145 ALA A N 1
ATOM 1191 C CA . ALA A 1 145 ? 32.510 -14.498 15.168 1.00 46.00 145 ALA A CA 1
ATOM 1192 C C . ALA A 1 145 ? 32.962 -13.073 15.507 1.00 46.00 145 ALA A C 1
ATOM 1194 O O . ALA A 1 145 ? 32.589 -12.151 14.788 1.00 46.00 145 ALA A O 1
ATOM 1195 N N . GLU A 1 146 ? 33.710 -12.912 16.596 1.00 42.84 146 GLU A N 1
ATOM 1196 C CA . GLU A 1 146 ? 34.148 -11.644 17.210 1.00 42.84 146 GLU A CA 1
ATOM 1197 C C . GLU A 1 146 ? 33.192 -11.017 18.241 1.00 42.84 146 GLU A C 1
ATOM 1199 O O . GLU A 1 146 ? 32.869 -9.835 18.194 1.00 42.84 146 GLU A O 1
ATOM 1204 N N . VAL A 1 147 ? 32.807 -11.808 19.250 1.00 46.72 147 VAL A N 1
ATOM 1205 C CA . VAL A 1 147 ? 32.912 -11.345 20.648 1.00 46.72 147 VAL A CA 1
ATOM 1206 C C . VAL A 1 147 ? 33.416 -12.517 21.495 1.00 46.72 147 VAL A C 1
ATOM 1208 O O . VAL A 1 147 ? 32.628 -13.289 22.028 1.00 46.72 147 VAL A O 1
ATOM 1211 N N . ASN A 1 148 ? 34.731 -12.723 21.481 1.00 38.03 148 ASN A N 1
ATOM 1212 C CA . ASN A 1 148 ? 35.520 -13.431 22.495 1.00 38.03 148 ASN A CA 1
ATOM 1213 C C . ASN A 1 148 ? 36.966 -13.459 21.996 1.00 38.03 148 ASN A C 1
ATOM 1215 O O . ASN A 1 148 ? 37.325 -14.359 21.246 1.00 38.03 148 ASN A O 1
ATOM 1219 N N . ASP A 1 149 ? 37.750 -12.447 22.362 1.00 36.16 149 ASP A N 1
ATOM 1220 C CA . ASP A 1 149 ? 39.069 -12.665 22.957 1.00 36.16 149 ASP A CA 1
ATOM 1221 C C . ASP A 1 149 ? 39.626 -11.348 23.523 1.00 36.16 149 ASP A C 1
ATOM 1223 O O . ASP A 1 149 ? 39.511 -10.305 22.877 1.00 36.16 149 ASP A O 1
ATOM 1227 N N . SER A 1 150 ? 40.267 -11.471 24.694 1.00 37.62 150 SER A N 1
ATOM 1228 C CA . SER A 1 150 ? 41.014 -10.470 25.493 1.00 37.62 150 SER A CA 1
ATOM 1229 C C . SER A 1 150 ? 40.230 -9.460 26.340 1.00 37.62 150 SER A C 1
ATOM 1231 O O . SER A 1 150 ? 39.723 -8.450 25.806 1.00 37.62 150 SER A O 1
#

pLDDT: mean 83.06, std 13.14, range [36.16, 96.06]

InterPro domains:
  IPR013087 Zinc finger C2H2-type [PF00096] (59-80)
  IPR013087 Zinc finger C2H2-type [PF00096] (86-110)
  IPR013087 Zinc finger C2H2-type [PF12874] (21-39)
  IPR013087 Zinc finger C2H2-type [PS00028] (22-44)
  IPR013087 Zinc finger C2H2-type [PS00028] (60-80)
  IPR013087 Zinc finger C2H2-type [PS00028] (88-110)
  IPR013087 Zinc finger C2H2-type [PS50157] (21-49)
  IPR013087 Zinc finger C2H2-type [PS50157] (58-85)
  IPR013087 Zinc finger C2H2-type [PS50157] (86-115)
  IPR013087 Zinc finger C2H2-type [SM00355] (21-44)
  IPR013087 Zinc finger C2H2-type [SM00355] (58-80)
  IPR013087 Zinc finger C2H2-type [SM00355] (86-110)
  IPR013087 Zinc finger C2H2-type [SM00355] (116-139)
  IPR036236 Zinc finger C2H2 superfamily [SSF57667] (3-65)
  IPR036236 Zinc finger C2H2 superfamily [SSF57667] (71-122)

Organism: Culex pipiens (NCBI:txid7175)

Sequence (150 aa):
QLFKSQQNLKRHRELHMGREYCCEHCGKKFKMRTNLKSHVFHVHAEYASEAARAAQAIPCTVCGKTLRGTSAFKQHMRTHNNDRRYKCSFPSCGKSFITRGDLNNHVQSHTKDYKYKCKFCDYGTISRKTILQHEQREHNHNRLAEVNDS

Radius of gyration: 22.29 Å; chains: 1; bounding box: 58×46×51 Å

Secondary structure (DSSP, 8-state):
---SSHHHHHHHHHHHHS--EE-TTT--EESSHHHHHHHHHHHSGGGS-HHHHHHHEEE-TTT--EEESHHHHHHHHHHHTT---EE--STTT--EESSHHHHHHHHHHHHT--SEE-SSSS-EES-HHHHHHHIIIII----SS-S---